Protein AF-A0A974SFE5-F1 (afdb_monomer_lite)

Sequence (81 aa):
MYADEFNWILMTPEEREAAVKDYSDARKLLARRRYRELKNMKPILYVFPSGKKTNEFLKSIAKRCRGSRSYTTTQSLQDFA

Structure (mmCIF, N/CA/C/O backbone):
data_AF-A0A974SFE5-F1
#
_entry.id   AF-A0A974SFE5-F1
#
loop_
_atom_site.group_PDB
_atom_site.id
_atom_site.type_symbol
_atom_site.label_atom_id
_atom_site.label_alt_id
_atom_site.label_comp_id
_atom_site.label_asym_id
_atom_site.label_entity_id
_atom_site.label_seq_id
_atom_site.pdbx_PDB_ins_code
_atom_site.Cartn_x
_atom_site.Cartn_y
_atom_site.Cartn_z
_atom_site.occupancy
_atom_site.B_iso_or_equiv
_atom_site.auth_seq_id
_atom_site.auth_comp_id
_atom_site.auth_asym_id
_atom_site.auth_atom_id
_atom_site.pdbx_PDB_model_num
ATOM 1 N N . MET A 1 1 ? 1.564 -2.489 -15.298 1.00 67.88 1 MET A N 1
ATOM 2 C CA . MET A 1 1 ? 1.357 -2.356 -13.843 1.00 67.88 1 MET A CA 1
ATOM 3 C C . MET A 1 1 ? 0.239 -1.358 -13.674 1.00 67.88 1 MET A C 1
ATOM 5 O O . MET A 1 1 ? 0.347 -0.284 -14.252 1.00 67.88 1 MET A O 1
ATOM 9 N N . TYR A 1 2 ? -0.832 -1.743 -12.993 1.00 74.88 2 TYR A N 1
ATOM 10 C CA . TYR A 1 2 ? -1.950 -0.851 -12.691 1.00 74.88 2 TYR A CA 1
ATOM 11 C C . TYR A 1 2 ? -1.846 -0.466 -11.221 1.00 74.88 2 TYR A C 1
ATOM 13 O O . TYR A 1 2 ? -1.639 -1.347 -10.386 1.00 74.88 2 TYR A O 1
ATOM 21 N N . ALA A 1 3 ? -1.906 0.828 -10.928 1.00 77.31 3 ALA A N 1
ATOM 22 C CA . ALA A 1 3 ? -1.898 1.331 -9.564 1.00 77.31 3 ALA A CA 1
ATOM 23 C C . ALA A 1 3 ? -3.344 1.586 -9.130 1.00 77.31 3 ALA A C 1
ATOM 25 O O . ALA A 1 3 ? -4.087 2.246 -9.852 1.00 77.31 3 ALA A O 1
ATOM 26 N N . ASP A 1 4 ? -3.738 1.039 -7.984 1.00 77.62 4 ASP A N 1
ATOM 27 C CA . ASP A 1 4 ? -5.046 1.311 -7.388 1.00 77.62 4 ASP A CA 1
ATOM 28 C C . ASP A 1 4 ? -4.962 2.540 -6.479 1.00 77.62 4 ASP A C 1
ATOM 30 O O . ASP A 1 4 ? -4.516 2.452 -5.336 1.00 77.62 4 ASP A O 1
ATOM 34 N N . GLU A 1 5 ? -5.372 3.693 -7.004 1.00 75.00 5 GLU A N 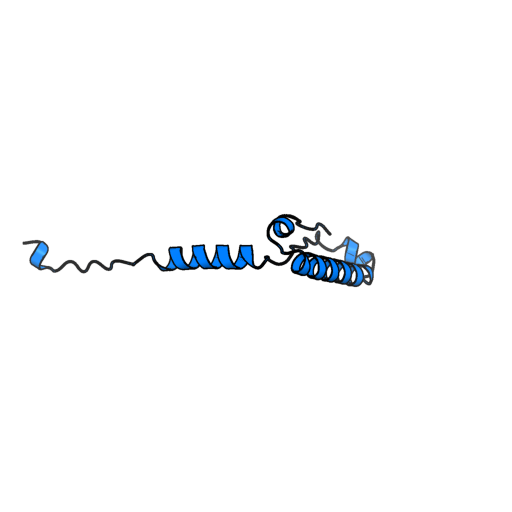1
ATOM 35 C CA . GLU A 1 5 ? -5.258 5.003 -6.356 1.00 75.00 5 GLU A CA 1
ATOM 36 C C . GLU A 1 5 ? -6.279 5.240 -5.234 1.00 75.00 5 GLU A C 1
ATOM 38 O O . GLU A 1 5 ? -6.193 6.258 -4.547 1.00 75.00 5 GLU A O 1
ATOM 43 N N . PHE A 1 6 ? -7.223 4.321 -4.992 1.00 77.12 6 PHE A N 1
ATOM 44 C CA . PHE A 1 6 ? -8.290 4.518 -4.002 1.00 77.12 6 PHE A CA 1
ATOM 45 C C . PHE A 1 6 ? -7.753 4.891 -2.609 1.00 77.12 6 PHE A C 1
ATOM 47 O O . PHE A 1 6 ? -8.285 5.774 -1.931 1.00 77.12 6 PHE A O 1
ATOM 54 N N . ASN A 1 7 ? -6.637 4.279 -2.202 1.00 72.38 7 ASN A N 1
ATOM 55 C CA . ASN A 1 7 ? -6.025 4.539 -0.901 1.00 72.38 7 ASN A CA 1
ATOM 56 C C . ASN A 1 7 ? -5.423 5.948 -0.763 1.00 72.38 7 ASN A C 1
ATOM 58 O O . ASN A 1 7 ? -5.234 6.396 0.366 1.00 72.38 7 ASN A O 1
ATOM 62 N N . TRP A 1 8 ? -5.183 6.689 -1.853 1.00 75.50 8 TRP A N 1
ATOM 63 C CA . TRP A 1 8 ? -4.660 8.061 -1.778 1.00 75.50 8 TRP A CA 1
ATOM 64 C C . TRP A 1 8 ? -5.603 9.030 -1.069 1.00 75.50 8 TRP A C 1
ATOM 66 O O . TRP A 1 8 ? -5.134 9.963 -0.425 1.00 75.50 8 TRP A O 1
ATOM 76 N N . ILE A 1 9 ? -6.916 8.803 -1.147 1.00 76.75 9 ILE A N 1
ATOM 77 C CA . ILE A 1 9 ? -7.922 9.678 -0.527 1.00 76.75 9 ILE A CA 1
ATOM 78 C C . ILE A 1 9 ? -7.800 9.666 1.006 1.00 76.75 9 ILE A C 1
ATOM 80 O O . ILE A 1 9 ? -8.127 10.644 1.677 1.00 76.75 9 ILE A O 1
ATOM 84 N N . LEU A 1 10 ? -7.320 8.556 1.570 1.00 77.19 10 LEU A N 1
ATOM 85 C CA . LEU A 1 10 ? -7.266 8.322 3.014 1.00 77.19 10 LEU A CA 1
ATOM 86 C C . LEU A 1 10 ? -5.858 8.491 3.605 1.00 77.19 10 LEU A C 1
ATOM 88 O O . LEU A 1 10 ? -5.692 8.359 4.821 1.00 77.19 10 LEU A O 1
ATOM 92 N N . MET A 1 11 ? -4.864 8.790 2.767 1.00 80.75 11 MET A N 1
ATOM 93 C CA . MET A 1 11 ? -3.481 9.040 3.171 1.00 80.75 11 MET A CA 1
ATOM 94 C C . MET A 1 11 ? -3.261 10.489 3.604 1.00 80.75 11 MET A C 1
ATOM 96 O O . MET A 1 11 ? -3.901 11.417 3.105 1.00 80.75 11 MET A O 1
ATOM 100 N N . THR A 1 12 ? -2.305 10.699 4.507 1.00 85.62 12 THR A N 1
ATOM 101 C CA . THR A 1 12 ? -1.736 12.036 4.736 1.00 85.62 12 THR A CA 1
ATOM 102 C C . THR A 1 12 ? -0.758 12.415 3.610 1.00 85.62 12 THR A C 1
ATOM 104 O O . THR A 1 12 ? -0.294 11.537 2.879 1.00 85.62 12 THR A O 1
ATOM 107 N N . PRO A 1 13 ? -0.403 13.706 3.448 1.00 85.56 13 PRO A N 1
ATOM 108 C CA . PRO A 1 13 ? 0.588 14.124 2.452 1.00 85.56 13 PRO A CA 1
ATOM 109 C C . PRO A 1 13 ? 1.934 13.393 2.588 1.00 85.56 13 PRO A C 1
ATOM 111 O O . PRO A 1 13 ? 2.479 12.927 1.593 1.00 85.56 13 PRO A O 1
ATOM 114 N N . GLU A 1 14 ? 2.414 13.203 3.819 1.00 85.94 14 GLU A N 1
ATOM 115 C CA . GLU A 1 14 ? 3.656 12.471 4.113 1.00 85.94 14 GLU A CA 1
ATOM 116 C C . GLU A 1 14 ? 3.574 10.991 3.700 1.00 85.94 14 GLU A C 1
ATOM 118 O O . GLU A 1 14 ? 4.490 10.449 3.081 1.00 85.94 14 GLU A O 1
ATOM 123 N N . GLU A 1 15 ? 2.453 10.327 4.004 1.00 81.81 15 GLU A N 1
ATOM 124 C CA . GLU A 1 15 ? 2.212 8.934 3.606 1.00 81.81 15 GLU A CA 1
ATOM 125 C C . GLU A 1 15 ? 2.148 8.796 2.087 1.00 81.81 15 GLU A C 1
ATOM 127 O O . GLU A 1 15 ? 2.647 7.819 1.527 1.00 81.81 15 GLU A O 1
ATOM 132 N N . ARG A 1 16 ? 1.572 9.795 1.414 1.00 83.56 16 ARG A N 1
ATOM 133 C CA . ARG A 1 16 ? 1.477 9.830 -0.041 1.00 83.56 16 ARG A CA 1
ATOM 134 C C . ARG A 1 16 ? 2.852 9.947 -0.689 1.00 83.56 16 ARG A C 1
ATOM 136 O O . ARG A 1 16 ? 3.123 9.221 -1.642 1.00 83.56 16 ARG A O 1
ATOM 143 N N . GLU A 1 17 ? 3.727 10.813 -0.184 1.00 86.88 17 GLU A N 1
ATOM 144 C CA . GLU A 1 17 ? 5.094 10.944 -0.703 1.00 86.88 17 GLU A CA 1
ATOM 145 C C . GLU A 1 17 ? 5.890 9.642 -0.552 1.00 86.88 17 GLU A C 1
ATOM 147 O O . GLU A 1 17 ? 6.509 9.178 -1.514 1.00 86.88 17 GLU A O 1
ATOM 152 N N . ALA A 1 18 ? 5.811 9.003 0.619 1.00 85.56 18 ALA A N 1
ATOM 153 C CA . ALA A 1 18 ? 6.442 7.706 0.853 1.00 85.56 18 ALA A CA 1
ATOM 154 C C . ALA A 1 18 ? 5.886 6.623 -0.090 1.00 85.56 18 ALA A C 1
ATOM 156 O O . ALA A 1 18 ? 6.646 5.903 -0.739 1.00 85.56 18 ALA A O 1
ATOM 157 N N . ALA A 1 19 ? 4.563 6.563 -0.244 1.00 84.00 19 ALA A N 1
ATOM 158 C CA . ALA A 1 19 ? 3.886 5.601 -1.106 1.00 84.00 19 ALA A CA 1
ATOM 159 C C . ALA A 1 19 ? 4.236 5.779 -2.597 1.00 84.00 19 ALA A C 1
ATOM 161 O O . ALA A 1 19 ? 4.385 4.796 -3.329 1.00 84.00 19 ALA A O 1
ATOM 162 N N . VAL A 1 20 ? 4.400 7.025 -3.056 1.00 86.00 20 VAL A N 1
ATOM 163 C CA . VAL A 1 20 ? 4.845 7.342 -4.423 1.00 86.00 20 VAL A CA 1
ATOM 164 C C . VAL A 1 20 ? 6.299 6.924 -4.636 1.00 86.00 20 VAL A C 1
ATOM 166 O O . VAL A 1 20 ? 6.627 6.377 -5.694 1.00 86.00 20 VAL A O 1
ATOM 169 N N . LYS A 1 21 ? 7.167 7.136 -3.641 1.00 88.69 21 LYS A N 1
ATOM 170 C CA . LYS A 1 21 ? 8.568 6.705 -3.700 1.00 88.69 21 LYS A CA 1
ATOM 171 C C . LYS A 1 21 ? 8.679 5.183 -3.824 1.00 88.69 21 LYS A C 1
ATOM 173 O O . LYS A 1 21 ? 9.338 4.707 -4.751 1.00 88.69 21 LYS A O 1
ATOM 178 N N . ASP A 1 22 ? 7.957 4.442 -2.986 1.00 86.88 22 ASP A N 1
ATOM 179 C CA . ASP A 1 22 ? 7.905 2.975 -3.035 1.00 86.88 22 ASP A CA 1
ATOM 180 C C . ASP A 1 22 ? 7.380 2.465 -4.382 1.00 86.88 22 ASP A C 1
ATOM 182 O O . ASP A 1 22 ? 7.960 1.561 -4.988 1.00 86.88 22 ASP A O 1
ATOM 186 N N . TYR A 1 23 ? 6.328 3.095 -4.915 1.00 85.56 23 TYR A N 1
ATOM 187 C CA . TYR A 1 23 ? 5.811 2.771 -6.244 1.00 85.56 23 TYR A CA 1
ATOM 188 C C . TYR A 1 23 ? 6.856 3.004 -7.347 1.00 85.56 23 TYR A C 1
ATOM 190 O O . TYR A 1 23 ? 7.026 2.170 -8.243 1.00 85.56 23 TYR A O 1
ATOM 198 N N . SER A 1 24 ? 7.593 4.117 -7.276 1.00 87.81 24 SER A N 1
ATOM 199 C CA . SER A 1 24 ? 8.713 4.410 -8.179 1.00 87.81 24 SER A CA 1
ATOM 200 C C . SER A 1 24 ? 9.772 3.309 -8.119 1.00 87.81 24 SER A C 1
ATOM 202 O O . SER A 1 24 ? 10.234 2.832 -9.158 1.00 87.81 24 SER A O 1
ATOM 204 N N . ASP A 1 25 ? 10.148 2.880 -6.919 1.00 88.69 25 ASP A N 1
ATOM 205 C CA . ASP A 1 25 ? 11.218 1.906 -6.735 1.00 88.69 25 ASP A CA 1
ATOM 206 C C . ASP A 1 25 ? 10.786 0.501 -7.177 1.00 88.69 25 ASP A C 1
ATOM 208 O O . ASP A 1 25 ? 11.549 -0.191 -7.859 1.00 88.69 25 ASP A O 1
ATOM 212 N N . ALA A 1 26 ? 9.522 0.129 -6.952 1.00 85.19 26 ALA A N 1
ATOM 213 C CA . ALA A 1 26 ? 8.920 -1.075 -7.524 1.00 85.19 26 ALA A CA 1
ATOM 214 C C . ALA A 1 26 ? 8.944 -1.055 -9.064 1.00 85.19 26 ALA A C 1
ATOM 216 O O . ALA A 1 26 ? 9.320 -2.048 -9.699 1.00 85.19 26 ALA A O 1
ATOM 217 N N . ARG A 1 27 ? 8.622 0.088 -9.690 1.00 84.94 27 ARG A N 1
ATOM 218 C CA . ARG A 1 27 ? 8.724 0.249 -11.151 1.00 84.94 27 ARG A CA 1
ATOM 219 C C . ARG A 1 27 ? 10.159 0.129 -11.651 1.00 84.94 27 ARG A C 1
ATOM 221 O O . ARG A 1 27 ? 10.375 -0.527 -12.668 1.00 84.94 27 ARG A O 1
ATOM 228 N N . LYS A 1 28 ? 11.138 0.716 -10.958 1.00 88.12 28 LYS A N 1
ATOM 229 C CA . LYS A 1 28 ? 12.563 0.588 -11.318 1.00 88.12 28 LYS A CA 1
ATOM 230 C C . LYS A 1 28 ? 13.035 -0.862 -11.228 1.00 88.12 28 LYS A C 1
ATOM 232 O O . LYS A 1 28 ? 13.781 -1.315 -12.091 1.00 88.12 28 LYS A O 1
ATOM 237 N N . LEU A 1 29 ? 12.583 -1.605 -10.220 1.00 85.06 29 LEU A N 1
ATOM 238 C CA . LEU A 1 29 ? 12.932 -3.015 -10.052 1.00 85.06 29 LEU A CA 1
ATOM 239 C C . LEU A 1 29 ? 12.340 -3.879 -11.174 1.00 85.06 29 LEU A C 1
ATOM 241 O O . LEU A 1 29 ? 13.026 -4.746 -11.712 1.00 85.06 29 LEU A O 1
ATOM 245 N N . LEU A 1 30 ? 11.105 -3.593 -11.590 1.00 83.06 30 LEU A N 1
ATOM 246 C CA . LEU A 1 30 ? 10.489 -4.240 -12.750 1.00 83.06 30 LEU A CA 1
ATOM 247 C C . LEU A 1 30 ? 11.170 -3.855 -14.067 1.00 83.06 30 LEU A C 1
ATOM 249 O O . LEU A 1 30 ? 11.360 -4.717 -14.920 1.00 83.06 30 LEU A O 1
ATOM 253 N N . ALA A 1 31 ? 11.597 -2.600 -14.219 1.00 84.00 31 ALA A N 1
ATOM 254 C CA . ALA A 1 31 ? 12.317 -2.133 -15.404 1.00 84.00 31 ALA A CA 1
ATOM 255 C C . ALA A 1 31 ? 13.686 -2.812 -15.586 1.00 84.00 31 ALA A C 1
ATOM 257 O O . ALA A 1 31 ? 14.187 -2.890 -16.703 1.00 84.00 31 ALA A O 1
ATOM 258 N N . ARG A 1 32 ? 14.283 -3.339 -14.508 1.00 85.94 32 ARG A N 1
ATOM 259 C CA . ARG A 1 32 ? 15.528 -4.125 -14.565 1.00 85.94 32 ARG A CA 1
ATOM 260 C C . ARG A 1 32 ? 15.329 -5.552 -15.084 1.00 85.94 32 ARG A C 1
ATOM 262 O O . ARG A 1 32 ? 16.316 -6.221 -15.383 1.00 85.94 32 ARG A O 1
ATOM 269 N N . ARG A 1 33 ? 14.089 -6.047 -15.173 1.00 82.19 33 ARG A N 1
ATOM 270 C CA . ARG A 1 33 ? 13.813 -7.399 -15.675 1.00 82.19 33 ARG A CA 1
ATOM 271 C C . ARG A 1 33 ? 13.876 -7.459 -17.195 1.00 82.19 33 ARG A C 1
ATOM 273 O O . ARG A 1 33 ? 13.605 -6.487 -17.897 1.00 82.19 33 ARG A O 1
ATOM 280 N N . ARG A 1 34 ? 14.205 -8.640 -17.722 1.00 84.69 34 ARG A N 1
ATOM 281 C CA . ARG A 1 34 ? 14.248 -8.869 -19.170 1.00 84.69 34 ARG A CA 1
ATOM 282 C C . ARG A 1 34 ? 12.838 -8.817 -19.757 1.00 84.69 34 ARG A C 1
ATOM 284 O O . ARG A 1 34 ? 11.888 -9.329 -19.170 1.00 84.69 34 ARG A O 1
ATOM 291 N N . TYR A 1 35 ? 12.715 -8.298 -20.977 1.00 79.25 35 TYR A N 1
ATOM 292 C CA . TYR A 1 35 ? 11.434 -8.195 -21.689 1.00 79.25 35 TYR A CA 1
ATOM 293 C C . TYR A 1 35 ? 10.671 -9.531 -21.778 1.00 79.25 35 TYR A C 1
ATOM 295 O O . TYR A 1 35 ? 9.453 -9.566 -21.620 1.00 79.25 35 TYR A O 1
ATOM 303 N N . ARG A 1 36 ? 11.385 -10.653 -21.955 1.00 81.75 36 ARG A N 1
ATOM 304 C CA . ARG A 1 36 ? 10.791 -12.002 -21.999 1.00 81.75 36 ARG A CA 1
ATOM 305 C C . ARG A 1 36 ? 10.095 -12.390 -20.688 1.00 81.75 36 ARG A C 1
ATOM 307 O O . ARG A 1 36 ? 9.077 -13.071 -20.724 1.00 81.75 36 ARG A O 1
ATOM 314 N N . GLU A 1 37 ? 10.621 -11.948 -19.549 1.00 81.50 37 GLU A N 1
ATOM 315 C CA . GLU A 1 37 ? 10.014 -12.186 -18.234 1.00 81.50 37 GLU A CA 1
ATOM 316 C C . GLU A 1 37 ? 8.790 -11.294 -18.026 1.00 81.50 37 GLU A C 1
ATOM 318 O O . GLU A 1 37 ? 7.773 -11.757 -17.518 1.00 81.50 37 GLU A O 1
ATOM 323 N N . LEU A 1 38 ? 8.862 -10.039 -18.480 1.00 78.62 38 LEU A N 1
ATOM 324 C CA . LEU A 1 38 ? 7.755 -9.083 -18.409 1.00 78.62 38 LEU A CA 1
ATOM 325 C C . LEU A 1 38 ? 6.565 -9.510 -19.279 1.00 78.62 38 LEU A C 1
ATOM 327 O O . LEU A 1 38 ? 5.423 -9.363 -18.857 1.00 78.62 38 LEU A O 1
ATOM 331 N N . LYS A 1 39 ? 6.821 -10.077 -20.466 1.00 78.12 39 LYS A N 1
ATOM 332 C CA . LYS A 1 39 ? 5.779 -10.541 -21.398 1.00 78.12 39 LYS A CA 1
ATOM 333 C C . LYS A 1 39 ? 4.987 -11.740 -20.866 1.00 78.12 39 LYS A C 1
ATOM 335 O O . LYS A 1 39 ? 3.806 -11.869 -21.167 1.00 78.12 39 LYS A O 1
ATOM 340 N N . ASN A 1 40 ? 5.632 -12.601 -20.081 1.00 82.44 40 ASN A N 1
ATOM 341 C CA . ASN A 1 40 ? 5.008 -13.793 -19.501 1.00 82.44 40 ASN A CA 1
ATOM 342 C C . ASN A 1 40 ? 4.430 -13.540 -18.098 1.00 82.44 40 ASN A C 1
ATOM 344 O O . ASN A 1 40 ? 3.793 -14.422 -17.521 1.00 82.44 40 ASN A O 1
ATOM 348 N N . MET A 1 41 ? 4.666 -12.358 -17.525 1.00 78.06 41 MET A N 1
ATOM 349 C CA . MET A 1 41 ? 4.133 -11.986 -16.221 1.00 78.06 41 MET A CA 1
ATOM 350 C C . MET A 1 41 ? 2.650 -11.635 -16.329 1.00 78.06 41 MET A C 1
ATOM 352 O O . MET A 1 41 ? 2.226 -10.903 -17.224 1.00 78.06 41 MET A O 1
ATOM 356 N N . LYS A 1 42 ? 1.856 -12.114 -15.367 1.00 76.75 42 LYS A N 1
ATOM 357 C CA . LYS A 1 42 ? 0.477 -11.647 -15.189 1.00 76.75 42 LYS A CA 1
ATOM 358 C C . LYS A 1 42 ? 0.471 -10.133 -14.912 1.00 76.75 42 LYS A C 1
ATOM 360 O O . LYS A 1 42 ? 1.455 -9.620 -14.369 1.00 76.75 42 LYS A O 1
ATOM 365 N N . PRO A 1 43 ? -0.618 -9.414 -15.239 1.00 76.44 43 PRO A N 1
ATOM 366 C CA . PRO A 1 43 ? -0.743 -7.998 -14.916 1.00 76.44 43 PRO A CA 1
ATOM 367 C C . PRO A 1 43 ? -0.467 -7.763 -13.428 1.00 76.44 43 PRO A C 1
ATOM 369 O O . PRO A 1 43 ? -1.160 -8.299 -12.567 1.00 76.44 43 PRO A O 1
ATOM 372 N N . ILE A 1 44 ? 0.571 -6.983 -13.128 1.00 77.12 44 ILE A N 1
ATOM 373 C CA . ILE A 1 44 ? 0.916 -6.634 -11.749 1.00 77.12 44 ILE A CA 1
ATOM 374 C C . ILE A 1 44 ? -0.016 -5.508 -11.308 1.00 77.12 44 ILE A C 1
ATOM 376 O O . ILE A 1 44 ? 0.061 -4.395 -11.843 1.00 77.12 44 ILE A O 1
ATOM 380 N N . LEU A 1 45 ? -0.886 -5.815 -10.350 1.00 78.06 45 LEU A N 1
ATOM 381 C CA . LEU A 1 45 ? -1.658 -4.831 -9.604 1.00 78.06 45 LEU A CA 1
ATOM 382 C C . LEU A 1 45 ? -0.807 -4.347 -8.429 1.00 78.06 45 LEU A C 1
ATOM 384 O O . LEU A 1 45 ? -0.311 -5.156 -7.646 1.00 78.06 45 LEU A O 1
ATOM 388 N N . TYR A 1 46 ? -0.628 -3.037 -8.326 1.00 76.25 46 TYR A N 1
ATOM 389 C CA . TYR A 1 46 ? 0.015 -2.411 -7.184 1.00 76.25 46 TYR A CA 1
ATOM 390 C C . TYR A 1 46 ? -1.039 -1.706 -6.351 1.00 76.25 46 TYR A C 1
ATOM 392 O O . TYR A 1 46 ? -1.642 -0.728 -6.793 1.00 76.25 46 TYR A O 1
ATOM 400 N N . VAL A 1 47 ? -1.253 -2.228 -5.152 1.00 77.75 47 VAL A N 1
ATOM 401 C CA . VAL A 1 47 ? -2.170 -1.650 -4.177 1.00 77.75 47 VAL A CA 1
ATOM 402 C C . VAL A 1 47 ? -1.337 -0.806 -3.226 1.00 77.75 47 VAL A C 1
ATOM 404 O O . VAL A 1 47 ? -0.417 -1.317 -2.587 1.00 77.75 47 VAL A O 1
ATOM 407 N N . PHE A 1 48 ? -1.632 0.492 -3.156 1.00 78.06 48 PHE A N 1
ATOM 408 C CA . PHE A 1 48 ? -0.970 1.374 -2.198 1.00 78.06 48 PHE A CA 1
ATOM 409 C C . PHE A 1 48 ? -1.273 0.926 -0.759 1.00 78.06 48 PHE A C 1
ATOM 411 O O . PHE A 1 48 ? -2.364 0.409 -0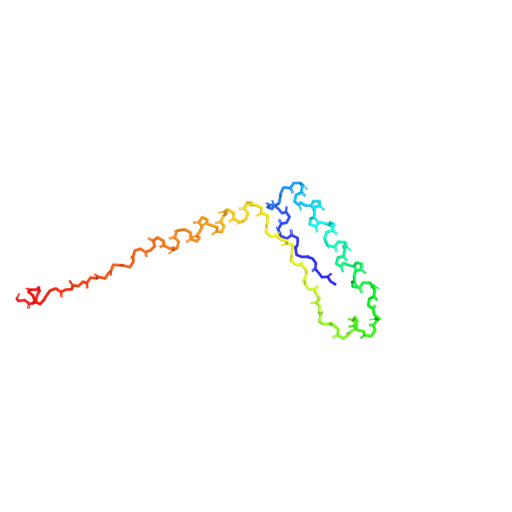.506 1.00 78.06 48 PHE A O 1
ATOM 418 N N . PRO A 1 49 ? -0.345 1.119 0.196 1.00 75.19 49 PRO A N 1
ATOM 419 C CA . PRO A 1 49 ? -0.579 0.747 1.589 1.00 75.19 49 PRO A CA 1
ATOM 420 C C . PRO A 1 49 ? -1.806 1.466 2.167 1.00 75.19 49 PRO A C 1
ATOM 422 O O . PRO A 1 49 ? -2.170 2.556 1.733 1.00 75.19 49 PRO A O 1
ATOM 425 N N . SER A 1 50 ? -2.468 0.865 3.156 1.00 74.56 50 SER A N 1
ATOM 426 C CA . SER A 1 50 ? -3.587 1.516 3.838 1.00 74.56 50 SER A CA 1
ATOM 427 C C . SER A 1 50 ? -3.080 2.681 4.696 1.00 74.56 50 SER A C 1
ATOM 429 O O . SER A 1 50 ? -2.221 2.498 5.561 1.00 74.56 50 SER A O 1
ATOM 431 N N . GLY A 1 51 ? -3.620 3.883 4.466 1.00 75.25 51 GLY A N 1
ATOM 432 C CA . GLY A 1 51 ? -3.303 5.068 5.271 1.00 75.25 51 GLY A CA 1
ATOM 433 C C . GLY A 1 51 ? -3.708 4.899 6.740 1.00 75.25 51 GLY A C 1
ATOM 434 O O . GLY A 1 51 ? -4.553 4.056 7.076 1.00 75.25 51 GLY A O 1
ATOM 435 N N . LYS A 1 52 ? -3.136 5.714 7.639 1.00 73.81 52 LYS A N 1
ATOM 436 C CA . LYS A 1 52 ? -3.439 5.662 9.088 1.00 73.81 52 LYS A CA 1
ATOM 437 C C . LYS A 1 52 ? -4.939 5.688 9.386 1.00 73.81 52 LYS A C 1
ATOM 439 O O . LYS A 1 52 ? -5.417 4.862 10.164 1.00 73.81 52 LYS A O 1
ATOM 444 N N . LYS A 1 53 ? -5.694 6.553 8.702 1.00 73.12 53 LYS A N 1
ATOM 445 C CA . LYS A 1 53 ? -7.155 6.666 8.858 1.00 73.12 53 LYS A CA 1
ATOM 446 C C . LYS A 1 53 ? -7.889 5.378 8.484 1.00 73.12 53 LYS A C 1
ATOM 448 O O . LYS A 1 53 ? -8.800 4.959 9.194 1.00 73.12 53 LYS A O 1
ATOM 453 N N . THR A 1 54 ? -7.472 4.713 7.408 1.00 78.12 54 THR A N 1
ATOM 454 C CA . THR A 1 54 ? -8.042 3.422 6.996 1.00 78.12 54 THR A CA 1
ATOM 455 C C . THR A 1 54 ? -7.764 2.350 8.045 1.00 78.12 54 THR A C 1
ATOM 457 O O . THR A 1 54 ? -8.657 1.588 8.409 1.00 78.12 54 THR A O 1
ATOM 460 N N . ASN A 1 55 ? -6.547 2.318 8.590 1.00 80.12 55 ASN A N 1
ATOM 461 C CA . ASN A 1 55 ? -6.178 1.366 9.637 1.00 80.12 55 ASN A CA 1
ATOM 462 C C . ASN A 1 55 ? -6.970 1.587 10.935 1.00 80.12 55 ASN A C 1
ATOM 464 O O . ASN A 1 55 ? -7.389 0.621 11.572 1.00 80.12 55 ASN A O 1
ATOM 468 N N . GLU A 1 56 ? -7.211 2.836 11.325 1.00 81.44 56 GLU A N 1
ATOM 469 C CA . GLU A 1 56 ? -8.056 3.178 12.475 1.00 81.44 56 GLU A CA 1
ATOM 470 C C . GLU A 1 56 ? -9.520 2.786 12.252 1.00 81.44 56 GLU A C 1
ATOM 472 O O . GLU A 1 56 ? -10.142 2.178 13.128 1.00 81.44 56 GLU A O 1
ATOM 477 N N . PHE A 1 57 ? -10.054 3.049 11.057 1.00 80.19 57 PHE A N 1
ATOM 478 C CA . PHE A 1 57 ? -11.402 2.644 10.675 1.00 80.19 57 PHE A CA 1
ATOM 479 C C . PHE A 1 57 ? -11.576 1.121 10.731 1.00 80.19 57 PHE A C 1
ATOM 481 O O . PHE A 1 57 ? -12.495 0.628 11.391 1.00 80.19 57 PHE A O 1
ATOM 488 N N . LEU A 1 58 ? -10.645 0.365 10.142 1.00 81.69 58 LEU A N 1
ATOM 489 C CA . LEU A 1 58 ? -10.647 -1.100 10.181 1.00 81.69 58 LEU A CA 1
ATOM 490 C C . LEU A 1 58 ? -10.566 -1.636 11.615 1.00 81.69 58 LEU A C 1
ATOM 492 O O . LEU A 1 58 ? -11.313 -2.547 11.978 1.00 81.69 58 LEU A O 1
ATOM 496 N N . LYS A 1 59 ? -9.721 -1.041 12.466 1.00 83.94 59 LYS A N 1
ATOM 497 C CA . LYS A 1 59 ? -9.653 -1.385 13.896 1.00 83.94 59 LYS A CA 1
ATOM 498 C C . LYS A 1 59 ? -10.979 -1.118 14.608 1.00 83.94 59 LYS A C 1
ATOM 500 O O . LYS A 1 59 ? -11.394 -1.930 15.436 1.00 83.94 59 LYS A O 1
ATOM 505 N N . SER A 1 60 ? -11.662 -0.020 14.285 1.00 82.00 60 SER A N 1
ATOM 506 C CA . SER A 1 60 ? -12.954 0.323 14.888 1.00 82.00 60 SER A CA 1
ATOM 507 C C . SER A 1 60 ? -14.054 -0.684 14.527 1.00 82.00 60 SER A C 1
ATOM 509 O O . SER A 1 60 ? -14.811 -1.103 15.404 1.00 82.00 60 SER A O 1
ATOM 511 N N . ILE A 1 61 ? -14.091 -1.1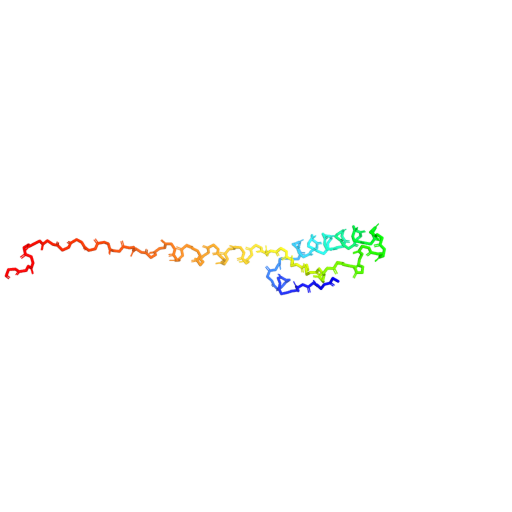43 13.271 1.00 82.44 61 ILE A N 1
ATOM 512 C CA . ILE A 1 61 ? -15.021 -2.179 12.806 1.00 82.44 61 ILE A CA 1
ATOM 513 C C . ILE A 1 61 ? -14.692 -3.512 13.470 1.00 82.44 61 ILE A C 1
ATOM 515 O O . ILE A 1 61 ? -15.570 -4.140 14.057 1.00 82.44 61 ILE A O 1
ATOM 519 N N . ALA A 1 62 ? -13.422 -3.921 13.454 1.00 81.44 62 ALA A N 1
ATOM 520 C CA . ALA A 1 62 ? -12.991 -5.172 14.069 1.00 81.44 62 ALA A CA 1
ATOM 521 C C . ALA A 1 62 ? -13.324 -5.220 15.571 1.00 81.44 62 ALA A C 1
ATOM 523 O O . ALA A 1 62 ? -13.753 -6.259 16.075 1.00 81.44 62 ALA A O 1
ATOM 524 N N . LYS A 1 63 ? -13.188 -4.091 16.282 1.00 79.75 63 LYS A N 1
ATOM 525 C CA . LYS A 1 63 ? -13.584 -3.967 17.692 1.00 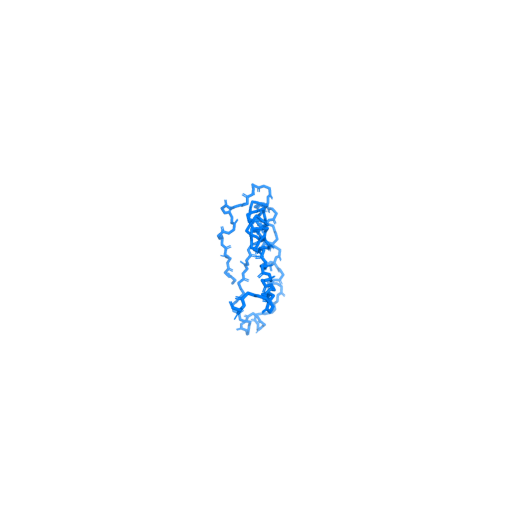79.75 63 LYS A CA 1
ATOM 526 C C . LYS A 1 63 ? -15.092 -4.161 17.888 1.00 79.75 63 LYS A C 1
ATOM 528 O O . LYS A 1 63 ? -15.483 -4.821 18.846 1.00 79.75 63 LYS A O 1
ATOM 533 N N . ARG A 1 64 ? -15.933 -3.637 16.989 1.00 74.56 6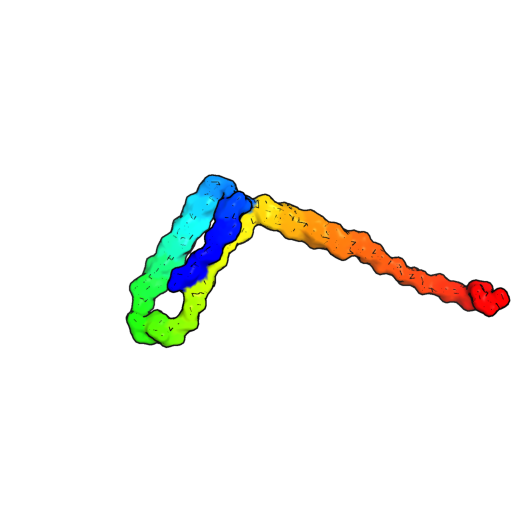4 ARG A N 1
ATOM 534 C CA . ARG A 1 64 ? -17.395 -3.829 17.041 1.00 74.56 64 ARG A CA 1
ATOM 535 C C . ARG A 1 64 ? -17.794 -5.273 16.738 1.00 74.56 64 ARG A C 1
ATOM 537 O O . ARG A 1 64 ? -18.595 -5.831 17.476 1.00 74.56 64 ARG A O 1
ATOM 544 N N . CYS A 1 65 ? -17.187 -5.904 15.733 1.00 72.81 65 CYS A N 1
ATOM 545 C CA . CYS A 1 65 ? -17.490 -7.294 15.377 1.00 72.81 65 CYS A CA 1
ATOM 546 C C . CYS A 1 65 ? -17.073 -8.292 16.471 1.00 72.81 65 CYS A C 1
ATOM 548 O O . CYS A 1 65 ? -17.788 -9.255 16.725 1.00 72.81 65 CYS A O 1
ATOM 550 N N . ARG A 1 66 ? -15.958 -8.046 17.175 1.00 65.00 66 ARG A N 1
ATOM 551 C CA . ARG A 1 66 ? -15.538 -8.864 18.334 1.00 65.00 66 ARG A CA 1
ATOM 552 C C . ARG A 1 66 ? -16.381 -8.627 19.593 1.00 65.00 66 ARG A C 1
ATOM 554 O O . ARG A 1 66 ? -16.330 -9.437 20.508 1.00 65.00 66 ARG A O 1
ATOM 561 N N . GLY A 1 67 ? -17.136 -7.528 19.647 1.00 57.81 67 GLY A N 1
ATOM 562 C CA . GLY A 1 67 ? -18.048 -7.199 20.746 1.00 57.81 67 GLY A CA 1
ATOM 563 C C . GLY A 1 67 ? -19.395 -7.927 20.692 1.00 57.81 67 GLY A C 1
ATOM 564 O O . GLY A 1 67 ? -20.202 -7.750 21.603 1.00 57.81 67 GLY A O 1
ATOM 565 N N . SER A 1 68 ? -19.646 -8.741 19.659 1.00 58.22 68 SER A N 1
ATOM 566 C CA . SER A 1 68 ? -20.781 -9.664 19.611 1.00 58.22 68 SER A CA 1
ATOM 567 C C . SER A 1 68 ? -20.646 -10.683 20.745 1.00 58.22 68 SER A C 1
ATOM 569 O O . SER A 1 68 ? -19.980 -11.706 20.598 1.00 58.22 68 SER A O 1
ATOM 571 N N . ARG A 1 69 ? -21.250 -10.382 21.900 1.00 61.53 69 ARG A N 1
ATOM 572 C CA . ARG A 1 69 ? -21.424 -11.329 23.004 1.00 61.53 69 ARG A CA 1
ATOM 573 C C . ARG A 1 69 ? -22.117 -12.579 22.459 1.00 61.53 69 ARG A C 1
ATOM 575 O O . ARG A 1 69 ? -23.300 -12.523 22.135 1.00 61.53 69 ARG A O 1
ATOM 582 N N . SER A 1 70 ? -21.402 -13.700 22.384 1.00 62.34 70 SER A N 1
ATOM 583 C CA . SER A 1 70 ? -22.058 -15.007 22.341 1.00 62.34 70 SER A CA 1
ATOM 584 C C . SER A 1 70 ? -22.751 -15.204 23.680 1.00 62.34 70 SER A C 1
ATOM 586 O O . SER A 1 70 ? -22.095 -15.384 24.705 1.00 62.34 70 SER A O 1
ATOM 588 N N . TYR A 1 71 ? -24.076 -15.111 23.678 1.00 62.53 71 TYR A N 1
ATOM 589 C CA . TYR A 1 71 ? -24.887 -15.529 24.809 1.00 62.53 71 TYR A CA 1
ATOM 590 C C . TYR A 1 71 ? -25.057 -17.042 24.708 1.00 62.53 71 TYR A C 1
ATOM 592 O O . TYR A 1 71 ? -25.799 -17.540 23.865 1.00 62.53 71 TYR A O 1
ATOM 600 N N . THR A 1 72 ? -24.329 -17.777 25.542 1.00 66.44 72 THR A N 1
ATOM 601 C CA . THR A 1 72 ? -24.589 -19.201 25.747 1.00 66.44 72 THR A CA 1
ATOM 602 C C . THR A 1 72 ? -25.722 -19.305 26.759 1.00 66.44 72 THR A C 1
ATOM 604 O O . THR A 1 72 ? -25.493 -19.231 27.964 1.00 66.44 72 THR A O 1
ATOM 607 N N . THR A 1 73 ? -26.957 -19.401 26.274 1.00 62.91 73 THR A N 1
ATOM 608 C CA . THR A 1 73 ? -28.122 -19.637 27.130 1.00 62.91 73 THR A CA 1
ATOM 609 C C . THR A 1 73 ? -28.104 -21.098 27.568 1.00 62.91 73 THR A C 1
ATOM 611 O O . THR A 1 73 ? -28.417 -21.988 26.782 1.00 62.91 73 THR A O 1
ATOM 614 N N . THR A 1 74 ? -27.710 -21.372 28.810 1.00 71.44 74 THR A N 1
ATOM 615 C CA . THR A 1 74 ? -27.924 -22.687 29.422 1.00 71.44 74 THR A CA 1
ATOM 616 C C . THR A 1 74 ? -29.347 -22.718 29.968 1.00 71.44 74 THR A C 1
ATOM 618 O O . THR A 1 74 ? -29.612 -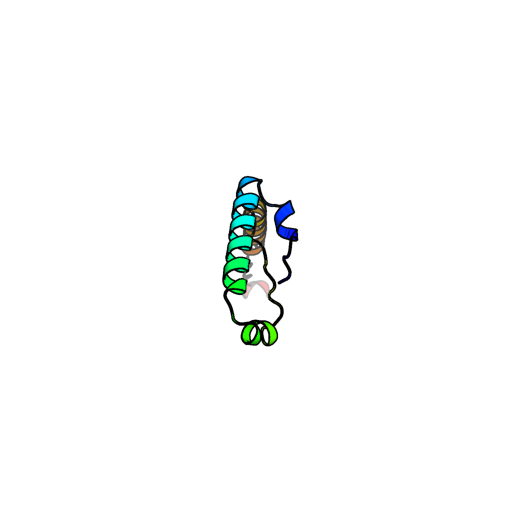22.103 30.998 1.00 71.44 74 THR A O 1
ATOM 621 N N . GLN A 1 75 ? -30.273 -23.373 29.265 1.00 74.25 75 GLN A N 1
ATOM 622 C CA . GLN A 1 75 ? -31.596 -23.667 29.823 1.00 74.25 75 GLN A CA 1
ATOM 623 C C . GLN A 1 75 ? -31.455 -24.729 30.916 1.00 74.25 75 GLN A C 1
ATOM 625 O O . GLN A 1 75 ? -30.864 -25.788 30.693 1.00 74.25 75 GLN A O 1
ATOM 630 N N . SER A 1 76 ? -31.983 -24.432 32.099 1.00 75.69 76 SER A N 1
ATOM 631 C CA . SER A 1 76 ? -32.109 -25.391 33.192 1.00 75.69 76 SER A CA 1
ATOM 632 C C . SER A 1 76 ? -33.268 -26.346 32.917 1.00 75.69 76 SER A C 1
ATOM 634 O O . SER A 1 76 ? -34.329 -25.932 32.461 1.00 75.69 76 SER A O 1
ATOM 636 N N . LEU A 1 77 ? -33.099 -27.628 33.255 1.00 66.62 77 LEU A N 1
ATOM 637 C CA . LEU A 1 77 ? -34.162 -28.644 33.173 1.00 66.62 77 LEU A CA 1
ATOM 638 C C . LEU A 1 77 ? -35.425 -28.273 33.979 1.00 66.62 77 LEU A C 1
ATOM 640 O O . LEU A 1 77 ? -36.487 -28.823 33.708 1.00 66.62 77 LEU A O 1
ATOM 644 N N . GLN A 1 78 ? -35.329 -27.341 34.936 1.00 69.56 78 GLN A N 1
ATOM 645 C CA . GLN A 1 78 ? -36.475 -26.817 35.686 1.00 69.56 78 GLN A CA 1
ATOM 646 C C . GLN A 1 78 ? -37.426 -25.931 34.858 1.00 69.56 78 GLN A C 1
ATOM 648 O O . GLN A 1 78 ? -38.574 -25.780 35.259 1.00 69.56 78 GLN A O 1
ATOM 653 N N . ASP A 1 79 ? -36.998 -25.387 33.713 1.00 66.00 79 ASP A N 1
ATOM 654 C CA . ASP A 1 79 ? -37.825 -24.487 32.886 1.00 66.00 79 ASP A CA 1
ATOM 655 C C . ASP A 1 79 ? -38.811 -25.230 31.955 1.00 66.00 79 ASP A C 1
ATOM 657 O O . ASP A 1 79 ? -39.531 -24.599 31.184 1.00 66.00 79 ASP A O 1
ATOM 661 N N . PHE A 1 80 ? -38.839 -26.568 32.005 1.00 63.19 80 PHE A N 1
ATOM 662 C CA . PHE A 1 80 ? -39.710 -27.431 31.190 1.00 63.19 80 PHE A CA 1
ATOM 663 C C . PHE A 1 80 ? -40.864 -28.084 31.977 1.00 63.19 80 PHE A C 1
ATOM 665 O O . PHE A 1 80 ? -41.568 -28.922 31.410 1.00 63.19 80 PHE A O 1
ATOM 672 N N . ALA A 1 81 ? -41.020 -27.757 33.266 1.00 52.38 81 ALA A N 1
ATOM 673 C CA . ALA A 1 81 ? -42.042 -28.331 34.148 1.00 52.38 81 ALA A CA 1
ATOM 674 C C . ALA A 1 81 ? -43.422 -27.675 33.982 1.00 52.38 81 ALA A C 1
ATOM 676 O O . ALA A 1 81 ? -43.477 -26.434 33.831 1.00 52.38 81 ALA A O 1
#

Organism: NCBI:txid373687

Secondary structure (DSSP, 8-state):
-EEEGGGGGGS-HHHHHHHHHHHHHHHHHHHTS-HHHHHHSPP-EEEPPPPHHHHHHHHHHHHHHHT---------GGGG-

Foldseek 3Di:
DAEDCPQVVQADPVLVVVQVVVVVVVVVVVVPDDPVVVVPDDDDYHYGDHHPRRVVVVVVVVVVVVPPDPDPDDDDPVVVD

pLDDT: mean 77.34, std 7.97, range [52.38, 88.69]

Radius of gyration: 23.69 Å; chains: 1; bounding box: 58×43×58 Å